Protein AF-A0A392QTK5-F1 (afdb_monomer)

InterPro domains:
  IPR000210 BTB/POZ domain [PF00651] (56-112)
  IPR000210 BTB/POZ domain [PS50097] (64-113)
  IPR002083 MATH/TRAF domain [PS50144] (1-28)
  IPR002083 MATH/TRAF domain [cd00121] (1-28)
  IPR011333 SKP1/BTB/POZ domain superfamily [G3DSA:3.30.710.10] (29-113)
  IPR011333 SKP1/BTB/POZ domain superfamily [SSF54695] (43-112)
  IPR045005 BTB/POZ and MATH domain-containing protein 1-6 [PTHR26379] (1-112)

Organism: NCBI:txid97028

Nearest PDB structures (foldseek):
  3htm-assembly1_B  TM=8.538E-01  e=5.183E-07  Homo sapiens
  4eoz-assembly2_A  TM=8.800E-01  e=1.603E-06  Homo sapiens
  3hu6-assembly1_A  TM=8.186E-01  e=5.183E-07  Homo sapiens
  8dwv-assembly1_E  TM=8.413E-01  e=7.056E-06  Homo sapiens
  8h33-assembly1_B  TM=7.918E-01  e=7.772E-05  Homo sapiens

Mean predicted aligned error: 13.46 Å

Sequence (113 aa):
GYKRFFRRTLLESSDFLKNDCLKINCTVGVVISATDCPQLNSIHVPESDIGSHFGTLLENMEGSDVTFDVAGEKFPGHKLVLAARSPEFRSKFFNGMDTEDKQEIVVTDLEPK

Secondary structure (DSSP, 8-state):
--TTSS-HHHHHTSTTEETTEE------PPP-------------PPPP-HHHHHHHHHHTTTT--EEEEETTEEEEE-HHHHHHH-HHHHIIIII-S--S--SEEEE-S----

Structure (mmCIF, N/CA/C/O backbone):
data_AF-A0A392QTK5-F1
#
_entry.id   AF-A0A392QTK5-F1
#
loop_
_atom_site.group_PDB
_atom_site.id
_atom_site.type_symbol
_atom_site.label_atom_id
_atom_site.label_alt_id
_atom_site.label_comp_id
_atom_site.label_asym_id
_atom_site.label_entity_id
_atom_site.label_seq_id
_atom_site.pdbx_PDB_ins_code
_atom_site.Cartn_x
_atom_site.Cartn_y
_atom_site.Cartn_z
_atom_site.occupancy
_atom_site.B_iso_or_equiv
_atom_site.auth_seq_id
_atom_site.auth_comp_id
_atom_site.auth_asym_id
_atom_site.auth_atom_id
_atom_site.pdbx_PDB_model_num
ATOM 1 N N . GLY A 1 1 ? 18.290 -1.355 -45.133 1.00 79.88 1 GLY A N 1
ATOM 2 C CA . GLY A 1 1 ? 18.693 -2.559 -45.895 1.00 79.88 1 GLY A CA 1
ATOM 3 C C . GLY A 1 1 ? 19.522 -2.176 -47.112 1.00 79.88 1 GLY A C 1
ATOM 4 O O . GLY A 1 1 ? 19.551 -1.000 -47.457 1.00 79.88 1 GLY A O 1
ATOM 5 N N . TYR A 1 2 ? 20.181 -3.138 -47.767 1.00 87.75 2 TYR A N 1
ATOM 6 C CA . TYR A 1 2 ? 21.041 -2.896 -48.937 1.00 87.75 2 TYR A CA 1
ATOM 7 C C . TYR A 1 2 ? 20.325 -3.239 -50.251 1.00 87.75 2 TYR A C 1
ATOM 9 O O . TYR A 1 2 ? 19.974 -4.392 -50.481 1.00 87.75 2 TYR A O 1
ATOM 17 N N . LYS A 1 3 ? 20.151 -2.252 -51.145 1.00 88.00 3 LYS A N 1
ATOM 18 C CA . LYS A 1 3 ? 19.412 -2.421 -52.418 1.00 88.00 3 LYS A CA 1
ATOM 19 C C . LYS A 1 3 ? 20.056 -3.413 -53.399 1.00 88.00 3 LYS A C 1
ATOM 21 O O . LYS A 1 3 ? 19.372 -3.934 -54.270 1.00 88.00 3 LYS A O 1
ATOM 26 N N . ARG A 1 4 ? 21.366 -3.652 -53.295 1.00 91.19 4 ARG A N 1
ATOM 27 C CA . ARG A 1 4 ? 22.131 -4.581 -54.148 1.00 91.19 4 ARG A CA 1
ATOM 28 C C . ARG A 1 4 ? 23.046 -5.447 -53.285 1.00 91.19 4 ARG A C 1
ATOM 30 O O . ARG A 1 4 ? 24.261 -5.381 -53.410 1.00 91.19 4 ARG A O 1
ATOM 37 N N . PHE A 1 5 ? 22.442 -6.193 -52.363 1.00 89.50 5 PHE A N 1
ATOM 38 C CA . PHE A 1 5 ? 23.163 -6.993 -51.370 1.00 89.50 5 PHE A CA 1
ATOM 39 C C . PHE A 1 5 ? 24.055 -8.079 -51.994 1.00 89.50 5 PHE A C 1
ATOM 41 O O . PHE A 1 5 ? 25.188 -8.257 -51.563 1.00 89.50 5 PHE A O 1
ATOM 48 N N . PHE A 1 6 ? 23.577 -8.764 -53.037 1.00 91.69 6 PHE A N 1
ATOM 49 C CA . PHE A 1 6 ? 24.336 -9.807 -53.728 1.00 91.69 6 PHE A CA 1
ATOM 50 C C . PHE A 1 6 ? 23.968 -9.842 -55.217 1.00 91.69 6 PHE A C 1
ATOM 52 O O . PHE A 1 6 ? 22.802 -9.663 -55.575 1.00 91.69 6 PHE A O 1
ATOM 59 N N . ARG A 1 7 ? 24.949 -10.038 -56.109 1.00 94.12 7 ARG A N 1
ATOM 60 C CA . ARG A 1 7 ? 24.692 -10.133 -57.558 1.00 94.12 7 ARG A CA 1
ATOM 61 C C . ARG A 1 7 ? 24.117 -11.502 -57.902 1.00 94.12 7 ARG A C 1
ATOM 63 O O . ARG A 1 7 ? 24.695 -12.514 -57.529 1.00 94.12 7 ARG A O 1
ATOM 70 N N . ARG A 1 8 ? 23.047 -11.527 -58.697 1.00 92.88 8 ARG A N 1
ATOM 71 C CA . ARG A 1 8 ? 22.355 -12.758 -59.105 1.00 92.88 8 ARG A CA 1
ATOM 72 C C . ARG A 1 8 ? 23.289 -13.826 -59.685 1.00 92.88 8 ARG A C 1
ATOM 74 O O . ARG A 1 8 ? 23.308 -14.938 -59.182 1.00 92.88 8 ARG A O 1
ATOM 81 N N . THR A 1 9 ? 24.118 -13.458 -60.660 1.00 95.06 9 THR A N 1
ATOM 82 C CA . THR A 1 9 ? 25.041 -14.392 -61.329 1.00 95.06 9 THR A CA 1
ATOM 83 C C . THR A 1 9 ? 26.068 -15.013 -60.383 1.00 95.06 9 THR A C 1
ATOM 85 O O . THR A 1 9 ? 26.518 -16.130 -60.610 1.00 95.06 9 THR A O 1
ATOM 88 N N . LEU A 1 10 ? 26.429 -14.309 -59.308 1.00 94.25 10 LEU A N 1
ATOM 89 C CA . LEU A 1 10 ? 27.323 -14.835 -58.280 1.00 94.25 10 LEU A CA 1
ATOM 90 C C . LEU A 1 10 ? 26.564 -15.714 -57.283 1.00 94.25 10 LEU A C 1
ATOM 92 O O . LEU A 1 10 ? 27.142 -16.649 -56.754 1.00 94.25 10 LEU A O 1
ATOM 96 N N . LEU A 1 11 ? 25.289 -15.420 -57.008 1.00 93.06 11 LEU A N 1
ATOM 97 C CA . LEU A 1 11 ? 24.469 -16.217 -56.092 1.00 93.06 11 LEU A CA 1
ATOM 98 C C . LEU A 1 11 ? 24.184 -17.593 -56.696 1.00 93.06 11 LEU A C 1
ATOM 100 O O . LEU A 1 11 ? 24.389 -18.605 -56.035 1.00 93.06 11 LEU A O 1
ATOM 104 N N . GLU A 1 12 ? 23.771 -17.609 -57.964 1.00 92.06 12 GLU A N 1
ATOM 105 C CA . GLU A 1 12 ? 23.436 -18.820 -58.724 1.00 92.06 12 GLU A CA 1
ATOM 106 C C . GLU A 1 12 ? 24.651 -19.735 -58.952 1.00 92.06 12 GLU A C 1
ATOM 108 O O . GLU A 1 12 ? 24.478 -20.935 -59.126 1.00 92.06 12 GLU A O 1
ATOM 113 N N . SER A 1 13 ? 25.873 -19.188 -58.925 1.00 93.38 13 SER A N 1
ATOM 114 C CA . SER A 1 13 ? 27.124 -19.953 -59.058 1.00 93.38 13 SER A CA 1
ATOM 115 C C . SER A 1 13 ? 27.827 -20.251 -57.725 1.00 93.38 13 SER A C 1
ATOM 117 O O . SER A 1 13 ? 28.895 -20.858 -57.725 1.00 93.38 13 SER A O 1
ATOM 119 N N . SER A 1 14 ? 27.256 -19.829 -56.592 1.00 92.44 14 SER A N 1
ATOM 120 C CA . SER A 1 14 ? 27.840 -20.021 -55.256 1.00 92.44 14 SER A CA 1
ATOM 121 C C . SER A 1 14 ? 27.268 -21.227 -54.514 1.00 92.44 14 SER A C 1
ATOM 123 O O . SER A 1 14 ? 26.151 -21.663 -54.776 1.00 92.44 14 SER A O 1
ATOM 125 N N . ASP A 1 15 ? 27.964 -21.661 -53.462 1.00 93.12 15 ASP A N 1
ATOM 126 C CA . ASP A 1 15 ? 27.471 -22.679 -52.523 1.00 93.12 15 ASP A CA 1
ATOM 127 C C . ASP A 1 15 ? 26.377 -22.168 -51.563 1.00 93.12 15 ASP A C 1
ATOM 129 O O . ASP A 1 15 ? 25.945 -22.897 -50.664 1.00 93.12 15 ASP A O 1
ATOM 133 N N . PHE A 1 16 ? 25.938 -20.911 -51.691 1.00 92.12 16 PHE A N 1
ATOM 134 C CA . PHE A 1 16 ? 24.930 -20.318 -50.806 1.00 92.12 16 PHE A CA 1
ATOM 135 C C . PHE A 1 16 ? 23.492 -20.680 -51.194 1.00 92.12 16 PHE A C 1
ATOM 137 O O . PHE A 1 16 ? 22.614 -20.638 -50.331 1.00 92.12 16 PHE A O 1
ATOM 144 N N . LEU A 1 17 ? 23.250 -21.042 -52.458 1.00 93.50 17 LEU A N 1
ATOM 145 C CA . LEU A 1 17 ? 21.951 -21.496 -52.950 1.00 93.50 17 LEU A CA 1
ATOM 146 C C . LEU A 1 17 ? 21.959 -23.026 -53.041 1.00 93.50 17 LEU A C 1
ATOM 148 O O . LEU A 1 17 ? 22.589 -23.601 -53.924 1.00 93.50 17 LEU A O 1
ATOM 152 N N . LYS A 1 18 ? 21.271 -23.702 -52.117 1.00 92.69 18 LYS A N 1
ATOM 153 C CA . LYS A 1 18 ? 21.219 -25.173 -52.061 1.00 92.69 18 LYS A CA 1
ATOM 154 C C . LYS A 1 18 ? 19.777 -25.631 -52.179 1.00 92.69 18 LYS A C 1
ATOM 156 O O . LYS A 1 18 ? 18.950 -25.191 -51.390 1.00 92.69 18 LYS A O 1
ATOM 161 N N . ASN A 1 19 ? 19.480 -26.519 -53.130 1.00 92.38 19 ASN A N 1
ATOM 162 C CA . ASN A 1 19 ? 18.121 -27.023 -53.385 1.00 92.38 19 ASN A CA 1
ATOM 163 C C . ASN A 1 19 ? 17.093 -25.892 -53.575 1.00 92.38 19 ASN A C 1
ATOM 165 O O . ASN A 1 19 ? 16.036 -25.907 -52.950 1.00 92.38 19 ASN A O 1
ATOM 169 N N . ASP A 1 20 ? 17.448 -24.876 -54.368 1.00 90.12 20 ASP A N 1
ATOM 170 C CA . ASP A 1 20 ? 16.625 -23.674 -54.594 1.00 90.12 20 ASP A CA 1
ATOM 171 C C . ASP A 1 20 ? 16.278 -22.891 -53.306 1.00 90.12 20 ASP A C 1
ATOM 173 O O . ASP A 1 20 ? 15.329 -22.114 -53.247 1.00 90.12 20 ASP A O 1
ATOM 177 N N . CYS A 1 21 ? 17.061 -23.085 -52.238 1.00 93.38 21 CYS A N 1
ATOM 178 C CA . CYS A 1 21 ? 16.864 -22.432 -50.950 1.00 93.38 21 CYS A CA 1
ATOM 179 C C . CYS A 1 21 ? 18.066 -21.562 -50.584 1.00 93.38 21 CYS A C 1
ATOM 181 O O . CYS A 1 21 ? 19.222 -21.991 -50.643 1.00 93.38 21 CYS A O 1
ATOM 183 N N . LEU A 1 22 ? 17.774 -20.342 -50.135 1.00 93.25 22 LEU A N 1
ATOM 184 C CA . LEU A 1 22 ? 18.745 -19.391 -49.606 1.00 93.25 22 LEU A CA 1
ATOM 185 C C . LEU A 1 22 ? 18.445 -19.127 -48.129 1.00 93.25 22 LEU A C 1
ATOM 187 O O . LEU A 1 22 ? 17.338 -18.725 -47.776 1.00 93.25 22 LEU A O 1
ATOM 191 N N . LYS A 1 23 ? 19.447 -19.298 -47.262 1.00 92.44 23 LYS A N 1
ATOM 192 C CA . LYS A 1 23 ? 19.342 -18.963 -45.837 1.00 92.44 23 LYS A CA 1
ATOM 193 C C . LYS A 1 23 ? 20.063 -17.650 -45.556 1.00 92.44 23 LYS A C 1
ATOM 195 O O . LYS A 1 23 ? 21.276 -17.561 -45.708 1.00 92.44 23 LYS A O 1
ATOM 200 N N . ILE A 1 24 ? 19.318 -16.645 -45.108 1.00 92.62 24 ILE A N 1
ATOM 201 C CA . ILE A 1 24 ? 19.857 -15.327 -44.761 1.00 92.62 24 ILE A CA 1
ATOM 202 C C . ILE A 1 24 ? 19.913 -15.211 -43.238 1.00 92.62 24 ILE A C 1
ATOM 204 O O . ILE A 1 24 ? 18.900 -15.395 -42.567 1.00 92.62 24 ILE A O 1
ATOM 208 N N . ASN A 1 25 ? 21.092 -14.902 -42.693 1.00 92.88 25 ASN A N 1
ATOM 209 C CA . ASN A 1 25 ? 21.248 -14.553 -41.284 1.00 92.88 25 ASN A CA 1
ATOM 210 C C . ASN A 1 25 ? 21.232 -13.027 -41.140 1.00 92.88 25 ASN A C 1
ATOM 212 O O . ASN A 1 25 ? 21.996 -12.336 -41.814 1.00 92.88 25 ASN A O 1
ATOM 216 N N . CYS A 1 26 ? 20.355 -12.507 -40.286 1.00 91.62 26 CYS A N 1
ATOM 217 C CA . CYS A 1 26 ? 20.200 -11.078 -40.057 1.00 91.62 26 CYS A CA 1
ATOM 218 C C . CYS A 1 26 ? 20.156 -10.808 -38.554 1.00 91.62 26 CYS A C 1
ATOM 220 O O . CYS A 1 26 ? 19.286 -11.328 -37.857 1.00 91.62 26 CYS A O 1
ATOM 222 N N . THR A 1 27 ? 21.069 -9.966 -38.074 1.00 93.81 27 THR A N 1
ATOM 223 C CA . THR A 1 27 ? 21.052 -9.463 -36.699 1.00 93.81 27 THR A CA 1
ATOM 224 C C . THR A 1 27 ? 20.376 -8.101 -36.682 1.00 93.81 27 THR A C 1
ATOM 226 O O . THR A 1 27 ? 20.804 -7.183 -37.383 1.00 93.81 27 THR A O 1
ATOM 229 N N . VAL A 1 28 ? 19.334 -7.960 -35.865 1.00 90.88 28 VAL A N 1
ATOM 230 C CA . VAL A 1 28 ? 18.628 -6.691 -35.674 1.00 90.88 28 VAL A CA 1
ATOM 231 C C . VAL A 1 28 ? 19.031 -6.111 -34.325 1.00 90.88 28 VAL A C 1
ATOM 233 O O . VAL A 1 28 ? 18.780 -6.716 -33.287 1.00 90.88 28 VAL A O 1
ATOM 236 N N . GLY A 1 29 ? 19.664 -4.940 -34.343 1.00 90.44 29 GLY A N 1
ATOM 237 C CA . GLY A 1 29 ? 19.906 -4.151 -33.139 1.00 90.44 29 GLY A CA 1
ATOM 238 C C . GLY A 1 29 ? 18.737 -3.205 -32.891 1.00 90.44 29 GLY A C 1
ATOM 239 O O . GLY A 1 29 ? 18.404 -2.407 -33.766 1.00 90.44 29 GLY A O 1
ATOM 240 N N . VAL A 1 30 ? 18.124 -3.282 -31.711 1.00 87.56 30 VAL A N 1
ATOM 241 C CA . VAL A 1 30 ? 17.138 -2.295 -31.257 1.00 87.56 30 VAL A CA 1
ATOM 242 C C . VAL A 1 30 ? 17.880 -1.243 -30.447 1.00 87.56 30 VAL A C 1
ATOM 244 O O . VAL A 1 30 ? 18.474 -1.557 -29.419 1.00 87.56 30 VAL A O 1
ATOM 247 N N . VAL A 1 31 ? 17.862 0.002 -30.917 1.00 84.06 31 VAL A N 1
ATOM 248 C CA . VAL A 1 31 ? 18.404 1.134 -30.162 1.00 84.06 31 VAL A CA 1
ATOM 249 C C . VAL A 1 31 ? 17.249 1.788 -29.423 1.00 84.06 31 VAL A C 1
ATOM 251 O O . VAL A 1 31 ? 16.305 2.268 -30.048 1.00 84.06 31 VAL A O 1
ATOM 254 N N . ILE A 1 32 ? 17.322 1.795 -28.095 1.00 81.56 32 ILE A N 1
ATOM 255 C CA . ILE A 1 32 ? 16.396 2.549 -27.254 1.00 81.56 32 ILE A CA 1
ATOM 256 C C . ILE A 1 32 ? 17.005 3.936 -27.075 1.00 81.56 32 ILE A C 1
ATOM 258 O O . ILE A 1 32 ? 18.048 4.083 -26.442 1.00 81.56 32 ILE A O 1
ATOM 262 N N . SER A 1 33 ? 16.374 4.955 -27.652 1.00 73.94 33 SER A N 1
ATOM 263 C CA . SER A 1 33 ? 16.710 6.340 -27.341 1.00 73.94 33 SER A CA 1
ATOM 264 C C . SER A 1 33 ? 16.046 6.710 -26.017 1.00 73.94 33 SER A C 1
ATOM 266 O O . SER A 1 33 ? 14.843 6.970 -25.981 1.00 73.94 33 SER A O 1
ATOM 268 N N . ALA A 1 34 ? 16.817 6.720 -24.933 1.00 74.56 34 ALA A N 1
ATOM 269 C CA . ALA A 1 34 ? 16.430 7.454 -23.740 1.00 74.56 34 ALA A CA 1
ATOM 270 C C . ALA A 1 34 ? 16.770 8.927 -23.982 1.00 74.56 34 ALA A C 1
ATOM 272 O O . ALA A 1 34 ? 17.906 9.266 -24.312 1.00 74.56 34 ALA A O 1
ATOM 273 N N . THR A 1 35 ? 15.782 9.808 -23.876 1.00 70.44 35 THR A N 1
ATOM 274 C CA . THR A 1 35 ? 16.072 11.226 -23.696 1.00 70.44 35 THR A CA 1
ATOM 275 C C . THR A 1 35 ? 16.570 11.389 -22.271 1.00 70.44 35 THR A C 1
ATOM 277 O O . THR A 1 35 ? 15.776 11.253 -21.339 1.00 70.44 35 THR A O 1
ATOM 280 N N . ASP A 1 36 ? 17.860 11.673 -22.099 1.00 64.38 36 ASP A N 1
ATOM 281 C CA . ASP A 1 36 ? 18.354 12.240 -20.849 1.00 64.38 36 ASP A CA 1
ATOM 282 C C . ASP A 1 36 ? 17.673 13.597 -20.699 1.00 64.38 36 ASP A C 1
ATOM 284 O O . ASP A 1 36 ? 18.067 14.599 -21.302 1.00 64.38 36 ASP A O 1
ATOM 288 N N . CYS A 1 37 ? 16.567 13.617 -19.959 1.00 60.88 37 CYS A N 1
ATOM 289 C CA . CYS A 1 37 ? 15.990 14.860 -19.495 1.00 60.88 37 CYS A CA 1
ATOM 290 C C . CYS A 1 37 ? 17.126 15.592 -18.769 1.00 60.88 37 CYS A C 1
ATOM 292 O O . CYS A 1 37 ? 17.729 14.982 -17.877 1.00 60.88 37 CYS A O 1
ATOM 294 N N . PRO A 1 38 ? 17.459 16.854 -19.118 1.00 62.84 38 PRO A N 1
ATOM 295 C CA . PRO A 1 38 ? 18.363 17.625 -18.277 1.00 62.84 38 PRO A CA 1
ATOM 296 C C . PRO A 1 38 ? 17.798 17.518 -16.869 1.00 62.84 38 PRO A C 1
ATOM 298 O O . PRO A 1 38 ? 16.584 17.670 -16.716 1.00 62.84 38 PRO A O 1
ATOM 301 N N . GLN A 1 39 ? 18.639 17.148 -15.898 1.00 62.94 39 GLN A N 1
ATOM 302 C CA . GLN A 1 39 ? 18.248 17.052 -14.497 1.00 62.94 39 GLN A CA 1
ATOM 303 C C . GLN A 1 39 ? 17.571 18.373 -14.137 1.00 62.94 39 GLN A C 1
ATOM 305 O O . GLN A 1 39 ? 18.237 19.369 -13.861 1.00 62.94 39 GLN A O 1
ATOM 310 N N . LEU A 1 40 ? 16.240 18.412 -14.233 1.00 62.66 40 LEU A N 1
ATOM 311 C CA . LEU A 1 40 ? 15.437 19.499 -13.718 1.00 62.66 40 LEU A CA 1
ATOM 312 C C . LEU A 1 40 ? 15.864 19.562 -12.267 1.00 62.66 40 LEU A C 1
ATOM 314 O O . LEU A 1 40 ? 15.749 18.531 -11.605 1.00 62.66 40 LEU A O 1
ATOM 318 N N . ASN A 1 41 ? 16.453 20.694 -11.856 1.00 66.50 41 ASN A N 1
ATOM 319 C CA . ASN A 1 41 ? 16.958 20.957 -10.507 1.00 66.50 41 ASN A CA 1
ATOM 320 C C . ASN A 1 41 ? 16.240 20.049 -9.517 1.00 66.50 41 ASN A C 1
ATOM 322 O O . ASN A 1 41 ? 15.045 20.249 -9.296 1.00 66.50 41 ASN A O 1
ATOM 326 N N . SER A 1 42 ? 16.919 18.988 -9.065 1.00 69.19 42 SER A N 1
ATOM 327 C CA . SER A 1 42 ? 16.260 17.895 -8.354 1.00 69.19 42 SER A CA 1
ATOM 328 C C . SER A 1 42 ? 15.621 18.480 -7.106 1.00 69.19 42 SER A C 1
ATOM 330 O O . SER A 1 42 ? 16.315 18.790 -6.139 1.00 69.19 42 SER A O 1
ATOM 332 N N . ILE A 1 43 ? 14.307 18.694 -7.146 1.00 80.06 43 ILE A N 1
ATOM 333 C CA . ILE A 1 43 ? 13.562 19.147 -5.982 1.00 80.06 43 ILE A CA 1
ATOM 334 C C . ILE A 1 43 ? 13.699 18.016 -4.976 1.00 80.06 43 ILE A C 1
ATOM 336 O O . ILE A 1 43 ? 13.406 16.863 -5.289 1.00 80.06 43 ILE A O 1
ATOM 340 N N . HIS A 1 44 ? 14.208 18.335 -3.791 1.00 85.56 44 HIS A N 1
ATOM 341 C CA . HIS A 1 44 ? 14.288 17.362 -2.719 1.00 85.56 44 HIS A CA 1
ATOM 342 C C . HIS A 1 44 ? 12.862 16.971 -2.319 1.00 85.56 44 HIS A C 1
ATOM 344 O O . HIS A 1 44 ? 12.157 17.745 -1.669 1.00 85.56 44 HIS A O 1
ATOM 350 N N . VAL A 1 45 ? 12.433 15.782 -2.737 1.00 87.81 45 VAL A N 1
ATOM 351 C CA . VAL A 1 45 ? 11.166 15.189 -2.313 1.00 87.81 45 VAL A CA 1
ATOM 352 C C . VAL A 1 45 ? 11.446 14.437 -1.012 1.00 87.81 45 VAL A C 1
ATOM 354 O O . VAL A 1 45 ? 12.260 13.512 -1.037 1.00 87.81 45 VAL A O 1
ATOM 357 N N . PRO A 1 46 ? 10.848 14.835 0.125 1.00 91.50 46 PRO A N 1
ATOM 358 C CA . PRO A 1 46 ? 11.013 14.089 1.363 1.00 91.50 46 PRO A CA 1
ATOM 359 C C . PRO A 1 46 ? 10.420 12.685 1.219 1.00 91.50 46 PRO A C 1
ATOM 361 O O . PRO A 1 46 ? 9.500 12.459 0.428 1.00 91.50 46 PRO A O 1
ATOM 364 N N . GLU A 1 47 ? 10.938 11.744 2.002 1.00 94.62 47 GLU A N 1
ATOM 365 C CA . GLU A 1 47 ? 10.317 10.428 2.120 1.00 94.62 47 GLU A CA 1
ATOM 366 C C . GLU A 1 47 ? 8.888 10.560 2.659 1.00 94.62 47 GLU A C 1
ATOM 368 O O . GLU A 1 47 ? 8.571 11.472 3.423 1.00 94.62 47 GLU A O 1
ATOM 373 N N . SER A 1 48 ? 8.007 9.655 2.235 1.00 95.94 48 SER A N 1
ATOM 374 C CA . SER A 1 48 ? 6.623 9.669 2.699 1.00 95.94 48 SER A CA 1
ATOM 375 C C . SER A 1 48 ? 6.530 9.152 4.133 1.00 95.94 48 SER A C 1
ATOM 377 O O . SER A 1 48 ? 6.981 8.051 4.436 1.00 95.94 48 SER A O 1
ATOM 379 N N . ASP A 1 49 ? 5.863 9.917 4.989 1.00 96.50 49 ASP A N 1
ATOM 380 C CA . ASP A 1 49 ? 5.570 9.615 6.394 1.00 96.50 49 ASP A CA 1
ATOM 381 C C . ASP A 1 49 ? 4.119 9.142 6.612 1.00 96.50 49 ASP A C 1
ATOM 383 O O . ASP A 1 49 ? 3.651 9.010 7.743 1.00 96.50 49 ASP A O 1
ATOM 387 N N . ILE A 1 50 ? 3.394 8.836 5.530 1.00 96.19 50 ILE A N 1
ATOM 388 C CA . ILE A 1 50 ? 1.967 8.490 5.579 1.00 96.19 50 ILE A CA 1
ATOM 389 C C . ILE A 1 50 ? 1.676 7.276 6.475 1.00 96.19 50 ILE A C 1
ATOM 391 O O . ILE A 1 50 ? 0.645 7.232 7.143 1.00 96.19 50 ILE A O 1
ATOM 395 N N . GLY A 1 51 ? 2.591 6.302 6.521 1.00 95.31 51 GLY A N 1
ATOM 396 C CA . GLY A 1 51 ? 2.473 5.135 7.397 1.00 95.31 51 GLY A CA 1
ATOM 397 C C . GLY A 1 51 ? 2.502 5.518 8.877 1.00 95.31 51 GLY A C 1
ATOM 398 O O . GLY A 1 51 ? 1.678 5.025 9.643 1.00 95.31 51 GLY A O 1
ATOM 399 N N . SER A 1 52 ? 3.385 6.446 9.255 1.00 96.94 52 SER A N 1
ATOM 400 C CA . SER A 1 52 ? 3.477 6.972 10.620 1.00 96.94 52 SER A CA 1
ATOM 401 C C . SER A 1 52 ? 2.204 7.720 11.006 1.00 96.94 52 SER A C 1
ATOM 403 O O . SER A 1 52 ? 1.675 7.493 12.087 1.00 96.94 52 SER A O 1
ATOM 405 N N . HIS A 1 53 ? 1.651 8.533 10.100 1.00 96.19 53 HIS A N 1
ATOM 406 C CA . HIS A 1 53 ? 0.391 9.241 10.343 1.00 96.19 53 HIS A CA 1
ATOM 407 C C . HIS A 1 53 ? -0.790 8.286 10.588 1.00 96.19 53 HIS A C 1
ATOM 409 O O . HIS A 1 53 ? -1.567 8.505 11.516 1.00 96.19 53 HIS A O 1
ATOM 415 N N . PHE A 1 54 ? -0.911 7.195 9.820 1.00 95.75 54 PHE A N 1
ATOM 416 C CA . PHE A 1 54 ? -1.923 6.165 10.097 1.00 95.75 54 PHE A CA 1
ATOM 417 C C . PHE A 1 54 ? -1.649 5.393 11.395 1.00 95.75 54 PHE A C 1
ATOM 419 O O . PHE A 1 54 ? -2.597 5.043 12.095 1.00 95.75 54 PHE A O 1
ATOM 426 N N . GLY A 1 55 ? -0.379 5.157 11.737 1.00 95.88 55 GLY A N 1
ATOM 427 C CA . GLY A 1 55 ? 0.008 4.571 13.022 1.00 95.88 55 GLY A CA 1
ATOM 428 C C . GLY A 1 55 ? -0.447 5.432 14.201 1.00 95.88 55 GLY A C 1
ATOM 429 O O . GLY A 1 55 ? -1.094 4.928 15.111 1.00 95.88 55 GLY A O 1
ATOM 430 N N . THR A 1 56 ? -0.223 6.746 14.136 1.00 97.19 56 THR A N 1
ATOM 431 C CA . THR A 1 56 ? -0.672 7.689 15.170 1.00 97.19 56 THR A CA 1
ATOM 432 C C . THR A 1 56 ? -2.195 7.720 15.317 1.00 97.19 56 THR A C 1
ATOM 434 O O . THR A 1 56 ? -2.690 7.789 16.440 1.00 97.19 56 THR A O 1
ATOM 437 N N . LEU A 1 57 ? -2.959 7.626 14.219 1.00 96.44 57 LEU A N 1
ATOM 438 C CA . LEU A 1 57 ? -4.424 7.508 14.293 1.00 96.44 57 LEU A CA 1
ATOM 439 C C . LEU A 1 57 ? -4.864 6.241 15.040 1.00 96.44 57 LEU A C 1
ATOM 441 O O . LEU A 1 57 ? -5.824 6.289 15.807 1.00 96.44 57 LEU A O 1
ATOM 445 N N . LEU A 1 58 ? -4.165 5.121 14.831 1.00 95.75 58 LEU A N 1
ATOM 446 C CA . LEU A 1 58 ? -4.422 3.866 15.538 1.00 95.75 58 LEU A CA 1
ATOM 447 C C . LEU A 1 58 ? -4.070 3.971 17.028 1.00 95.75 58 LEU A C 1
ATOM 449 O O . LEU A 1 58 ? -4.895 3.630 17.869 1.00 95.75 58 LEU A O 1
ATOM 453 N N . GLU A 1 59 ? -2.885 4.488 17.356 1.00 96.38 59 GLU A N 1
ATOM 454 C CA . GLU A 1 59 ? -2.404 4.643 18.737 1.00 96.38 59 GLU A CA 1
ATOM 455 C C . GLU A 1 59 ? -3.288 5.586 19.564 1.00 96.38 59 GLU A C 1
ATOM 457 O O . GLU A 1 59 ? -3.632 5.282 20.706 1.00 96.38 59 GLU A O 1
ATOM 462 N N . ASN A 1 60 ? -3.706 6.710 18.975 1.00 96.56 60 ASN A N 1
ATOM 463 C CA . ASN A 1 60 ? -4.584 7.682 19.631 1.00 96.56 60 ASN A CA 1
ATOM 464 C C . ASN A 1 60 ? -6.065 7.285 19.577 1.00 96.56 60 ASN A C 1
ATOM 466 O O . ASN A 1 60 ? -6.903 7.969 20.167 1.00 96.56 60 ASN A O 1
ATOM 470 N N . MET A 1 61 ? -6.395 6.209 18.855 1.00 95.44 61 MET A N 1
ATOM 471 C CA . MET A 1 61 ? -7.759 5.728 18.617 1.00 95.44 61 MET A CA 1
ATOM 472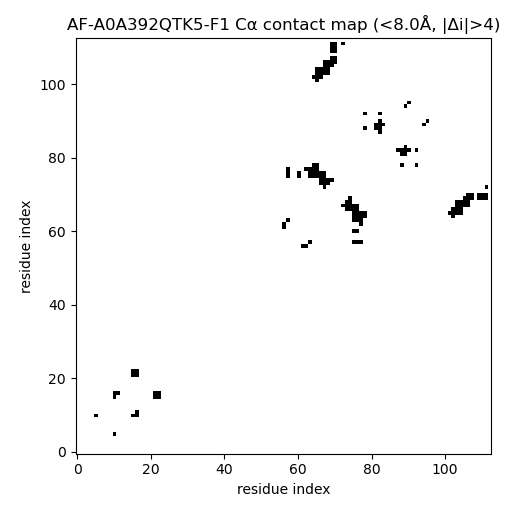 C C . MET A 1 61 ? -8.674 6.773 17.950 1.00 95.44 61 MET A C 1
ATOM 474 O O . MET A 1 61 ? -9.903 6.648 17.982 1.00 95.44 61 MET A O 1
ATOM 478 N N . GLU A 1 62 ? -8.100 7.801 17.324 1.00 95.88 62 GLU A N 1
ATOM 479 C CA . GLU A 1 62 ? -8.839 8.918 16.746 1.00 95.88 62 GLU A CA 1
ATOM 480 C C . GLU A 1 62 ? -9.658 8.449 15.538 1.00 95.88 62 GLU A C 1
ATOM 482 O O . GLU A 1 62 ? -9.135 7.832 14.610 1.00 95.88 62 GLU A O 1
ATOM 487 N N . GLY A 1 63 ? -10.965 8.730 15.552 1.00 93.81 63 GLY A N 1
ATOM 488 C CA . GLY A 1 63 ? -11.866 8.363 14.457 1.00 93.81 63 GLY A CA 1
ATOM 489 C C . GLY A 1 63 ? -12.101 6.857 14.293 1.00 93.81 63 GLY A C 1
ATOM 490 O O . GLY A 1 63 ? -12.543 6.440 13.224 1.00 93.81 63 GLY A O 1
ATOM 491 N N . SER A 1 64 ? -11.804 6.045 15.314 1.00 95.81 64 SER A N 1
ATOM 492 C CA . SER A 1 64 ? -12.072 4.602 15.281 1.00 95.81 64 SER A CA 1
ATOM 493 C C . SER A 1 64 ? -13.571 4.329 15.128 1.00 95.81 64 SER A C 1
ATOM 495 O O . SER A 1 64 ? -14.391 4.870 15.870 1.00 95.81 64 SER A O 1
ATOM 497 N N . ASP A 1 65 ? -13.930 3.478 14.172 1.00 94.69 65 ASP A N 1
ATOM 498 C CA . ASP A 1 65 ? -15.312 3.160 13.784 1.00 94.69 65 ASP A CA 1
ATOM 499 C C . ASP A 1 65 ? -15.622 1.649 13.858 1.00 94.69 65 ASP A C 1
ATOM 501 O O . ASP A 1 65 ? -16.720 1.205 13.500 1.00 94.69 65 ASP A O 1
ATOM 505 N N . VAL A 1 66 ? -14.665 0.860 14.357 1.00 94.38 66 VAL A N 1
ATOM 506 C CA . VAL A 1 66 ? -14.796 -0.564 14.681 1.00 94.38 66 VAL A CA 1
ATOM 507 C C . VAL A 1 66 ? -13.915 -0.925 15.879 1.00 94.38 66 VAL A C 1
ATOM 509 O O . VAL A 1 66 ? -12.863 -0.331 16.089 1.00 94.38 66 VAL A O 1
ATOM 512 N N . THR A 1 67 ? -14.339 -1.910 16.665 1.00 95.94 67 THR A N 1
ATOM 513 C CA . THR A 1 67 ? -13.579 -2.527 17.758 1.00 95.94 67 THR A CA 1
ATOM 514 C C . THR A 1 67 ? -13.517 -4.035 17.542 1.00 95.94 67 THR A C 1
ATOM 516 O O . THR A 1 67 ? -14.535 -4.660 17.255 1.00 95.94 67 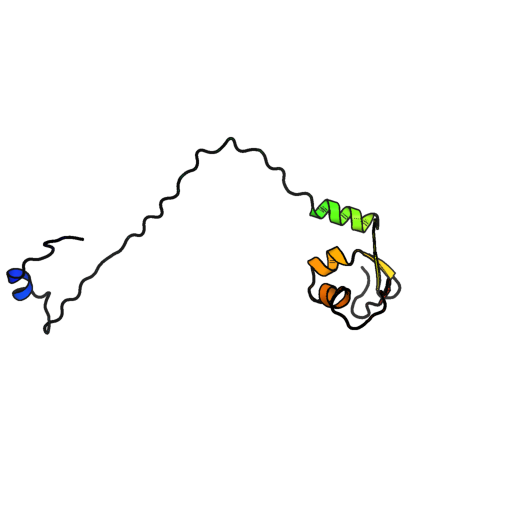THR A O 1
ATOM 519 N N . PHE A 1 68 ? -12.338 -4.631 17.681 1.00 95.00 68 PHE A N 1
ATOM 520 C CA . PHE A 1 68 ? -12.152 -6.078 17.663 1.00 95.00 68 PHE A CA 1
ATOM 521 C C . PHE A 1 68 ? -12.023 -6.602 19.085 1.00 95.00 68 PHE A C 1
ATOM 523 O O . PHE A 1 68 ? -11.188 -6.110 19.833 1.00 95.00 68 PHE A O 1
ATOM 530 N N . ASP A 1 69 ? -12.830 -7.591 19.444 1.00 95.50 69 ASP A N 1
ATOM 531 C CA . ASP A 1 69 ? -12.686 -8.346 20.687 1.00 95.50 69 ASP A CA 1
ATOM 532 C C . ASP A 1 69 ? -11.897 -9.625 20.383 1.00 95.50 69 ASP A C 1
ATOM 534 O O . ASP A 1 69 ? -12.381 -10.498 19.657 1.00 95.50 69 ASP A O 1
ATOM 538 N N . VAL A 1 70 ? -10.672 -9.711 20.900 1.00 96.12 70 VAL A N 1
ATOM 539 C CA . VAL A 1 70 ? -9.775 -10.861 20.758 1.00 96.12 70 VAL A CA 1
ATOM 540 C C . VAL A 1 70 ? -9.573 -11.465 22.144 1.00 96.12 70 VAL A C 1
ATOM 542 O O . VAL A 1 70 ? -8.845 -10.922 22.971 1.00 96.12 70 VAL A O 1
ATOM 545 N N . ALA A 1 71 ? -10.240 -12.588 22.416 1.00 94.38 71 ALA A N 1
ATOM 546 C CA . ALA A 1 71 ? -10.197 -13.272 23.714 1.00 94.38 71 ALA A CA 1
ATOM 547 C C . ALA A 1 71 ? -10.522 -12.372 24.936 1.00 94.38 71 ALA A C 1
ATOM 549 O O . ALA A 1 71 ? -10.006 -12.598 26.031 1.00 94.38 71 ALA A O 1
ATOM 550 N N . GLY A 1 72 ? -11.399 -11.377 24.772 1.00 93.25 72 GLY A N 1
ATOM 551 C CA . GLY A 1 72 ? -11.792 -10.419 25.809 1.00 93.25 72 GLY A CA 1
ATOM 552 C C . GLY A 1 72 ? -11.004 -9.106 25.788 1.00 93.25 72 GLY A C 1
ATOM 553 O O . GLY A 1 72 ? -11.378 -8.168 26.497 1.00 93.25 72 GLY A O 1
ATOM 554 N N . GLU A 1 73 ? -9.940 -9.007 24.988 1.00 96.06 73 GLU A N 1
ATOM 555 C CA . GLU A 1 73 ? -9.177 -7.773 24.795 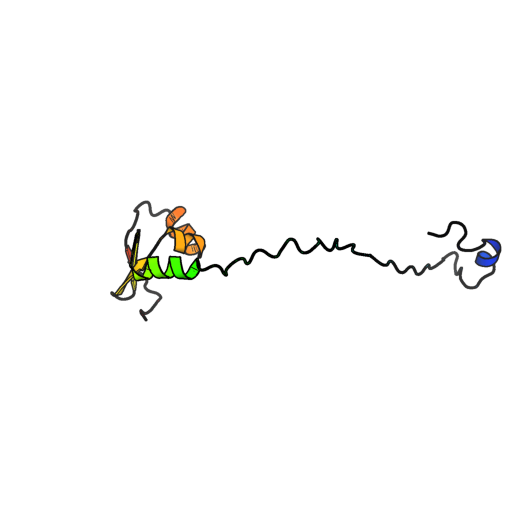1.00 96.06 73 GLU A CA 1
ATOM 556 C C . GLU A 1 73 ? -9.721 -6.965 23.615 1.00 96.06 73 GLU A C 1
ATOM 558 O O . GLU A 1 73 ? -9.946 -7.495 22.527 1.00 96.06 73 GLU A O 1
ATOM 563 N N . LYS A 1 74 ? -9.935 -5.660 23.828 1.00 94.81 74 LYS A N 1
ATOM 564 C CA . LYS A 1 74 ? -10.567 -4.772 22.846 1.00 94.81 74 LYS A CA 1
ATOM 565 C C . LYS A 1 74 ? -9.543 -3.937 22.085 1.00 94.81 74 LYS A C 1
ATOM 567 O O . LYS A 1 74 ? -8.815 -3.149 22.683 1.00 94.81 74 LYS A O 1
ATOM 572 N N . PHE A 1 75 ? -9.580 -4.034 20.760 1.00 95.56 75 PHE A N 1
ATOM 573 C CA . PHE A 1 75 ? -8.704 -3.326 19.830 1.00 95.56 75 PHE A CA 1
ATOM 574 C C . PHE A 1 75 ? -9.529 -2.417 18.910 1.00 95.56 75 PHE A C 1
ATOM 576 O O . PHE A 1 75 ? -10.156 -2.906 17.965 1.00 95.56 75 PHE A O 1
ATOM 583 N N . PRO A 1 76 ? -9.576 -1.102 19.165 1.00 95.94 76 PRO A N 1
ATOM 584 C CA . PRO A 1 76 ? -10.204 -0.159 18.248 1.00 95.94 76 PRO A CA 1
ATOM 585 C C . PRO A 1 76 ? -9.410 -0.045 16.939 1.00 95.94 76 PRO A C 1
ATOM 587 O O . PRO A 1 76 ? -8.194 -0.230 16.907 1.00 95.94 76 PRO A O 1
ATOM 590 N N . GLY A 1 77 ? -10.103 0.258 15.845 1.00 95.81 77 GLY A N 1
ATOM 591 C CA . GLY A 1 77 ? -9.495 0.436 14.532 1.00 95.81 77 GLY A CA 1
ATOM 592 C C . GLY A 1 77 ? -10.417 1.137 13.538 1.00 95.81 77 GLY A C 1
ATOM 593 O O . GLY A 1 77 ? -11.471 1.664 13.897 1.00 95.81 77 GLY A O 1
ATOM 594 N N . HIS A 1 78 ? -10.007 1.123 12.265 1.00 96.19 78 HIS A N 1
ATOM 595 C CA . HIS A 1 78 ? -10.634 1.914 11.202 1.00 96.19 78 HIS A CA 1
ATOM 596 C C . HIS A 1 78 ? -11.058 1.038 10.018 1.00 96.19 78 HIS A C 1
ATOM 598 O O . HIS A 1 78 ? -10.212 0.496 9.295 1.00 96.19 78 HIS A O 1
ATOM 604 N N . LYS A 1 79 ? -12.365 0.945 9.756 1.00 94.44 79 LYS A N 1
ATOM 605 C CA . LYS A 1 79 ? -12.965 0.147 8.672 1.00 94.44 79 LYS A CA 1
ATOM 606 C C . LYS A 1 79 ? -12.372 0.503 7.317 1.00 94.44 79 LYS A C 1
ATOM 608 O O . LYS A 1 79 ? -12.028 -0.393 6.549 1.00 94.44 79 LYS A O 1
ATOM 613 N N . LEU A 1 80 ? -12.213 1.797 7.023 1.00 95.12 80 LEU A N 1
ATOM 614 C CA . LEU A 1 80 ? -11.665 2.262 5.744 1.00 95.12 80 LEU A CA 1
ATOM 615 C C . LEU A 1 80 ? -10.215 1.821 5.531 1.00 95.12 80 LEU A C 1
ATOM 617 O O . LEU A 1 80 ? -9.877 1.353 4.442 1.00 95.12 80 LEU A O 1
ATOM 621 N N . VAL A 1 81 ? -9.373 1.928 6.562 1.00 96.00 81 VAL A N 1
ATOM 622 C CA . VAL A 1 81 ? -7.965 1.511 6.483 1.00 96.00 81 VAL A CA 1
ATOM 623 C C . VAL A 1 81 ? -7.888 -0.003 6.292 1.00 96.00 81 VAL A C 1
A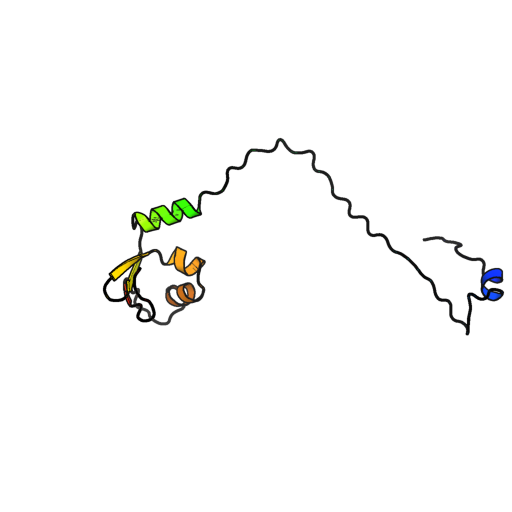TOM 625 O O . VAL A 1 81 ? -7.228 -0.474 5.369 1.00 96.00 81 VAL A O 1
ATOM 628 N N . LEU A 1 82 ? -8.631 -0.777 7.086 1.00 95.50 82 LEU A N 1
ATOM 629 C CA . LEU A 1 82 ? -8.660 -2.239 6.989 1.00 95.50 82 LEU A CA 1
ATOM 630 C C . LEU A 1 82 ? -9.206 -2.724 5.638 1.00 95.50 82 LEU A C 1
ATOM 632 O O . LEU A 1 82 ? -8.599 -3.582 4.999 1.00 95.50 82 LEU A O 1
ATOM 636 N N . ALA A 1 83 ? -10.291 -2.128 5.142 1.00 95.00 83 ALA A N 1
ATOM 637 C CA . ALA A 1 83 ? -10.873 -2.448 3.839 1.00 95.00 83 ALA A CA 1
ATOM 638 C C . ALA A 1 83 ? -9.978 -2.066 2.651 1.00 95.00 83 ALA A C 1
ATOM 640 O O . ALA A 1 83 ? -10.062 -2.682 1.588 1.00 95.00 83 ALA A O 1
ATOM 641 N N . ALA A 1 84 ? -9.136 -1.041 2.787 1.00 96.25 84 ALA A N 1
ATOM 642 C CA . ALA A 1 84 ? -8.144 -0.712 1.766 1.00 96.25 84 ALA A CA 1
ATOM 643 C C . ALA A 1 84 ? -6.989 -1.729 1.733 1.00 96.25 84 ALA A C 1
ATOM 645 O O . ALA A 1 84 ? -6.328 -1.879 0.705 1.00 96.25 84 ALA A O 1
ATOM 646 N N . ARG A 1 85 ? -6.730 -2.424 2.850 1.00 96.12 85 ARG A N 1
ATOM 647 C CA . ARG A 1 85 ? -5.577 -3.321 3.026 1.00 96.12 85 ARG A CA 1
ATOM 648 C C . ARG A 1 85 ? -5.915 -4.811 2.938 1.00 96.12 85 ARG A C 1
ATOM 650 O O . ARG A 1 85 ? -5.004 -5.594 2.689 1.00 96.12 85 ARG A O 1
ATOM 657 N N . SER A 1 86 ? -7.181 -5.199 3.092 1.00 95.25 86 SER A N 1
ATOM 658 C CA . SER A 1 86 ? -7.637 -6.593 3.039 1.00 95.25 86 SER A CA 1
ATOM 659 C C . SER A 1 86 ? -8.969 -6.712 2.285 1.00 95.25 86 SER A C 1
ATOM 661 O O . SER A 1 86 ? -9.956 -6.069 2.663 1.00 95.25 86 SER A O 1
ATOM 663 N N . PRO A 1 87 ? -9.032 -7.548 1.231 1.00 94.38 87 PRO A N 1
ATOM 664 C CA . PRO A 1 87 ? -10.279 -7.874 0.542 1.00 94.38 87 PRO A CA 1
ATOM 665 C C . PRO A 1 87 ? -11.337 -8.492 1.461 1.00 94.38 87 PRO A C 1
ATOM 667 O O . PRO A 1 87 ? -12.526 -8.238 1.279 1.00 94.38 87 PRO A O 1
ATOM 670 N N . GLU A 1 88 ? -10.919 -9.270 2.457 1.00 89.94 88 GLU A N 1
ATOM 671 C 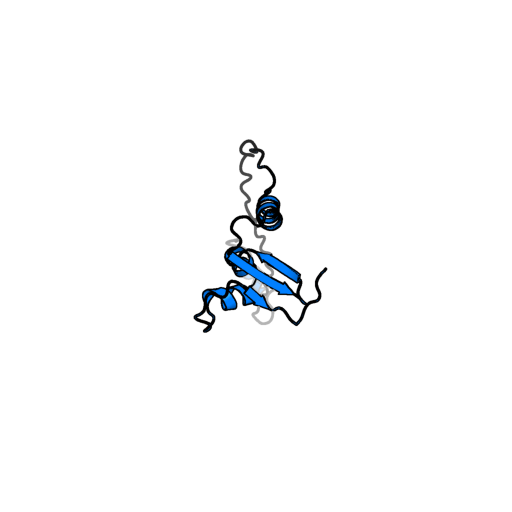CA . GLU A 1 88 ? -11.793 -9.912 3.438 1.00 89.94 88 GLU A CA 1
ATOM 672 C C . GLU A 1 88 ? -12.486 -8.857 4.300 1.00 89.94 88 GLU A C 1
ATOM 674 O O . GLU A 1 88 ? -13.714 -8.847 4.390 1.00 89.94 88 GLU A O 1
ATOM 679 N N . PHE A 1 89 ? -11.722 -7.906 4.852 1.00 91.62 89 PHE A N 1
ATOM 680 C CA . PHE A 1 89 ? -12.284 -6.771 5.582 1.00 91.62 89 PHE A CA 1
ATOM 681 C C . PHE A 1 89 ? -13.141 -5.885 4.681 1.00 91.62 89 PHE A C 1
ATOM 683 O O . PHE A 1 89 ? -14.229 -5.476 5.080 1.00 91.62 89 PHE A O 1
ATOM 690 N N . ARG A 1 90 ? -12.720 -5.639 3.435 1.00 92.25 90 ARG A N 1
ATOM 691 C CA . ARG A 1 90 ? -13.526 -4.881 2.471 1.00 92.25 90 ARG A CA 1
ATOM 692 C C . ARG A 1 90 ? -14.878 -5.534 2.232 1.00 92.25 90 ARG A C 1
ATOM 694 O O . ARG A 1 90 ? -15.898 -4.854 2.283 1.00 92.25 90 ARG A O 1
ATOM 701 N N . SER A 1 91 ? -14.885 -6.841 1.982 1.00 90.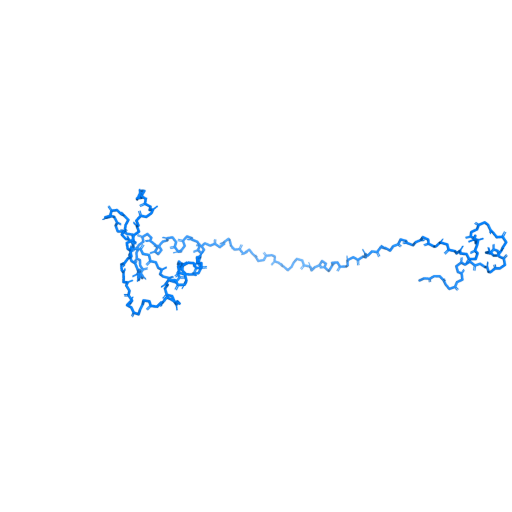19 91 SER A N 1
ATOM 702 C CA . SER A 1 91 ? -16.118 -7.586 1.777 1.00 90.19 91 SER A CA 1
ATOM 703 C C . SER A 1 91 ? -16.970 -7.580 3.040 1.00 90.19 91 SER A C 1
ATOM 705 O O . SER A 1 91 ? -18.166 -7.346 2.944 1.00 90.19 91 SER A O 1
ATOM 707 N N . LYS A 1 92 ? -16.365 -7.779 4.216 1.00 87.69 92 LYS A N 1
ATOM 708 C CA . LYS A 1 92 ? -17.068 -7.792 5.503 1.00 87.69 92 LYS A CA 1
ATOM 709 C C . LYS A 1 92 ? -17.747 -6.457 5.819 1.00 87.69 92 LYS A C 1
ATOM 711 O O . LYS A 1 92 ? -18.878 -6.468 6.282 1.00 87.69 92 LYS A O 1
ATOM 716 N N . PHE A 1 93 ? -17.087 -5.331 5.543 1.00 88.56 93 PHE A N 1
ATOM 717 C CA . PHE A 1 93 ? -17.611 -3.999 5.864 1.00 88.56 93 PHE A CA 1
ATOM 718 C C . PHE A 1 93 ? -18.530 -3.402 4.795 1.00 88.56 93 PHE A C 1
ATOM 720 O O . PHE A 1 93 ? -19.434 -2.651 5.140 1.00 88.56 93 PHE A O 1
ATOM 727 N N . PHE A 1 94 ? -18.300 -3.693 3.509 1.00 84.81 94 PHE A N 1
ATOM 728 C CA . PHE A 1 94 ? -18.994 -3.001 2.412 1.00 84.81 94 PHE A CA 1
ATOM 729 C C . PHE A 1 94 ? -19.848 -3.905 1.518 1.00 84.81 94 PHE A C 1
ATOM 731 O O . PHE A 1 94 ? -20.727 -3.397 0.828 1.00 84.81 94 PHE A O 1
ATOM 738 N N . ASN A 1 95 ? -19.611 -5.221 1.514 1.00 78.06 95 ASN A N 1
ATOM 739 C CA . ASN A 1 95 ? -20.301 -6.157 0.614 1.00 78.06 95 ASN A CA 1
ATOM 740 C C . ASN A 1 95 ? -21.048 -7.282 1.358 1.00 78.06 95 ASN A C 1
ATOM 742 O O . ASN A 1 95 ? -21.645 -8.146 0.715 1.00 78.06 95 ASN A O 1
ATOM 746 N N . GLY A 1 96 ? -20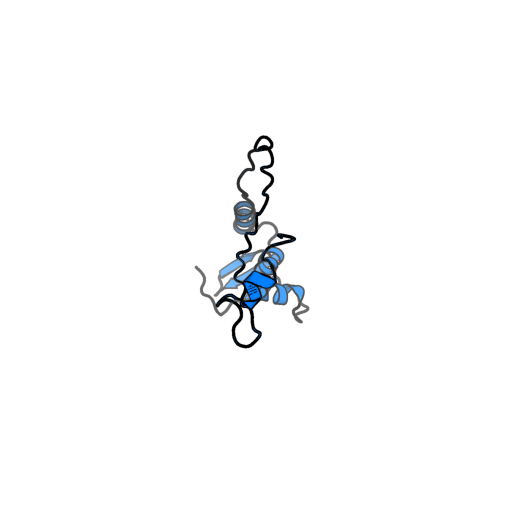.971 -7.324 2.690 1.00 64.94 96 GLY A N 1
ATOM 747 C CA . GLY A 1 96 ? -21.568 -8.365 3.520 1.00 64.94 96 GLY A CA 1
ATOM 748 C C . GLY A 1 96 ? -23.076 -8.171 3.687 1.00 64.94 96 GLY A C 1
ATOM 749 O O . GLY A 1 96 ? -23.559 -7.049 3.767 1.00 64.94 96 GLY A O 1
ATOM 750 N N . MET A 1 97 ? -23.815 -9.282 3.759 1.00 54.72 97 MET A N 1
ATOM 751 C CA . MET A 1 97 ? -25.269 -9.326 4.004 1.00 54.72 97 MET A CA 1
ATOM 752 C C . MET A 1 97 ? -25.677 -8.938 5.435 1.00 54.72 97 MET A C 1
ATOM 754 O O . MET A 1 97 ? -26.871 -8.847 5.718 1.00 54.72 97 MET A O 1
ATOM 758 N N . ASP A 1 98 ? -24.718 -8.702 6.329 1.00 56.62 98 ASP A N 1
ATOM 759 C CA . ASP A 1 98 ? -24.989 -8.242 7.686 1.00 56.62 98 ASP A CA 1
ATOM 760 C C . ASP A 1 98 ? -25.330 -6.747 7.637 1.00 56.62 98 ASP A C 1
ATOM 762 O O . ASP A 1 98 ? -24.466 -5.878 7.670 1.00 56.62 98 ASP A O 1
ATOM 766 N N . THR A 1 99 ? -26.624 -6.448 7.530 1.00 51.22 99 THR A N 1
ATOM 767 C CA . THR A 1 99 ? -27.194 -5.089 7.498 1.00 51.22 99 THR A CA 1
ATOM 768 C C . THR A 1 99 ? -27.042 -4.318 8.811 1.00 51.22 99 THR A C 1
ATOM 770 O O . THR A 1 99 ? -27.480 -3.173 8.911 1.00 51.22 99 THR A O 1
ATOM 773 N N . GLU A 1 100 ? -26.469 -4.944 9.835 1.00 61.00 100 GLU A N 1
ATOM 774 C CA . GLU A 1 100 ? -26.174 -4.305 11.108 1.00 61.00 100 GLU A CA 1
ATOM 775 C C . GLU A 1 100 ? -24.744 -3.786 11.072 1.00 61.00 100 GLU A C 1
ATOM 777 O O . GLU A 1 100 ? -23.789 -4.560 10.991 1.00 61.00 100 GLU A O 1
ATOM 782 N N . ASP A 1 101 ? -24.608 -2.465 11.148 1.00 67.44 101 ASP A N 1
ATOM 783 C CA . ASP A 1 101 ? -23.326 -1.785 11.260 1.00 67.44 101 ASP A CA 1
ATOM 784 C C . ASP A 1 101 ? -22.709 -2.094 12.635 1.00 67.44 101 ASP A C 1
ATOM 786 O O . ASP A 1 101 ? -22.825 -1.336 13.601 1.00 67.44 101 ASP A O 1
ATOM 790 N N . LYS A 1 102 ? -22.128 -3.291 12.762 1.00 70.81 102 LYS A N 1
ATOM 791 C CA . LYS A 1 102 ? -21.555 -3.777 14.014 1.00 70.81 102 LYS A CA 1
ATOM 792 C C . LYS A 1 102 ? -20.297 -2.976 14.311 1.00 70.81 102 LYS A C 1
ATOM 794 O O . LYS A 1 102 ? -19.291 -3.071 13.608 1.00 70.81 102 LYS A O 1
ATOM 799 N N . GLN A 1 103 ? -20.367 -2.189 15.378 1.00 83.25 103 GLN A N 1
ATOM 800 C CA . GLN A 1 103 ? -19.215 -1.482 15.930 1.00 83.25 103 GLN A CA 1
ATOM 801 C C . GLN A 1 103 ? -18.225 -2.435 16.613 1.00 83.25 103 GLN A C 1
ATOM 803 O O . GLN A 1 103 ? -17.083 -2.047 16.822 1.00 83.25 103 GLN A O 1
ATOM 808 N N . GLU A 1 104 ? -18.622 -3.675 16.918 1.00 92.50 104 GLU A N 1
ATOM 809 C CA . GLU A 1 104 ? -17.787 -4.665 17.602 1.00 92.50 104 GLU A CA 1
ATOM 810 C C . GLU A 1 104 ? -17.744 -6.002 16.841 1.00 92.50 104 GLU A C 1
ATOM 812 O O . GLU A 1 104 ? -18.778 -6.524 16.413 1.00 92.50 104 GLU A O 1
ATOM 817 N N . ILE A 1 105 ? -16.541 -6.552 16.654 1.00 91.81 105 ILE A N 1
ATOM 818 C CA . ILE A 1 105 ? -16.274 -7.808 15.943 1.00 91.81 105 ILE A CA 1
ATOM 819 C C . ILE A 1 105 ? -15.482 -8.742 16.850 1.00 91.81 105 ILE A C 1
ATOM 821 O O . ILE A 1 105 ? -14.332 -8.466 17.172 1.00 91.81 105 ILE A O 1
ATOM 825 N N . VAL A 1 106 ? -16.066 -9.890 17.185 1.00 93.31 106 VAL A N 1
ATOM 826 C CA . VAL A 1 106 ? -15.359 -10.949 17.913 1.00 93.31 106 VAL A CA 1
ATOM 827 C C . VAL A 1 106 ? -14.445 -11.714 16.956 1.00 93.31 106 VAL A C 1
ATOM 829 O O . VAL A 1 106 ? -1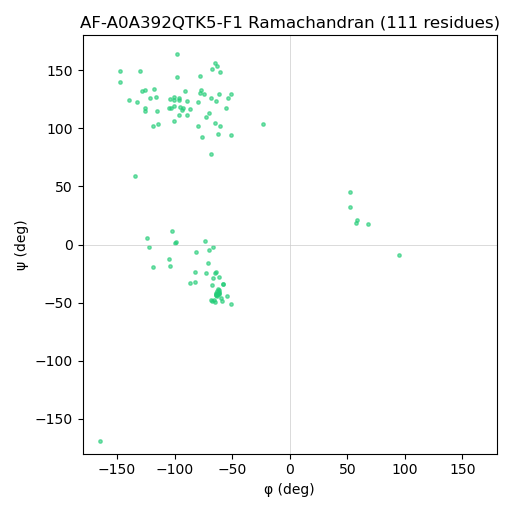4.876 -12.143 15.881 1.00 93.31 106 VAL A O 1
ATOM 832 N N . VAL A 1 107 ? -13.189 -11.885 17.357 1.00 92.94 107 VAL A N 1
ATOM 833 C CA . VAL A 1 107 ? -12.147 -12.625 16.645 1.00 92.94 107 VAL A CA 1
ATOM 834 C C . VAL A 1 107 ? -11.767 -13.831 17.498 1.00 92.94 107 VAL A C 1
ATOM 836 O O . VAL A 1 107 ? -11.277 -13.689 18.615 1.00 92.94 107 VAL A O 1
ATOM 839 N N . THR A 1 108 ? -12.039 -15.031 16.988 1.00 93.69 108 THR A N 1
ATOM 840 C CA . THR A 1 108 ? -11.885 -16.293 17.740 1.00 93.69 108 THR A CA 1
ATOM 841 C C . THR A 1 108 ? -10.663 -17.106 17.323 1.00 93.69 108 THR A C 1
ATOM 843 O O . THR A 1 108 ? -10.327 -18.093 17.965 1.00 93.69 108 THR A O 1
ATOM 846 N N . ASP A 1 109 ? -10.046 -16.740 16.207 1.00 93.62 109 ASP A N 1
ATOM 847 C CA . ASP A 1 109 ? -8.951 -17.436 15.532 1.00 93.62 109 ASP A CA 1
ATOM 848 C C . ASP A 1 109 ? -7.567 -16.847 15.847 1.00 93.62 109 ASP A C 1
ATOM 850 O O . ASP A 1 109 ? -6.559 -17.337 15.337 1.00 93.62 109 ASP A O 1
ATOM 854 N N . LEU A 1 110 ? -7.509 -15.823 16.704 1.00 93.50 110 LEU A N 1
ATOM 855 C CA . LEU A 1 110 ? -6.282 -15.153 17.123 1.00 93.50 110 LEU A CA 1
ATOM 856 C C . LEU A 1 110 ? -6.203 -15.043 18.648 1.00 93.50 110 LEU A C 1
ATOM 858 O O . LEU A 1 110 ? -7.216 -14.916 19.331 1.00 93.50 110 LEU A O 1
ATOM 862 N N . GLU A 1 111 ? -4.973 -15.057 19.157 1.00 92.56 111 GLU A N 1
ATOM 863 C CA . GLU A 1 111 ? -4.646 -14.689 20.535 1.00 92.56 111 GLU A CA 1
ATOM 864 C C . GLU A 1 111 ? -4.159 -13.229 20.564 1.00 92.56 111 GLU A C 1
ATOM 866 O O . GLU A 1 111 ? -3.487 -12.798 19.614 1.00 92.56 111 GLU A O 1
ATOM 871 N N . PRO A 1 112 ? -4.484 -12.459 21.619 1.00 91.12 112 PRO A N 1
ATOM 872 C CA . PRO A 1 112 ? -3.953 -11.111 21.788 1.00 91.12 112 PRO A CA 1
ATOM 873 C C . PRO A 1 112 ? -2.429 -11.144 22.005 1.00 91.12 112 PRO A C 1
ATOM 875 O O . PRO A 1 112 ? -1.865 -12.162 22.416 1.00 91.12 112 PRO A O 1
ATOM 878 N N . LYS A 1 113 ? -1.751 -10.035 21.692 1.00 75.19 113 LYS A N 1
ATOM 879 C CA . LYS A 1 113 ? -0.298 -9.873 21.846 1.00 75.19 113 LYS A CA 1
ATOM 880 C C . LYS A 1 113 ? 0.046 -8.688 22.724 1.00 75.19 113 LYS A C 1
ATOM 882 O O . LYS A 1 113 ? -0.585 -7.630 22.521 1.00 75.19 113 LYS A O 1
#

Radius of gyration: 33.99 Å; Cα contacts (8 Å, |Δi|>4): 80; chains: 1; bounding box: 55×48×87 Å

pLDDT: mean 88.22, std 11.06, range [51.22, 97.19]

Solvent-accessible surface area (backbone atoms only — not comparable to full-atom values): 7562 Å² total; per-residue (Å²): 136,68,97,77,78,70,59,66,77,57,46,79,72,36,90,64,51,52,92,94,38,74,83,83,88,81,88,84,84,84,82,81,85,75,80,80,68,74,80,64,77,79,72,86,74,75,82,85,58,64,68,58,56,54,48,50,35,50,76,69,49,58,83,48,66,31,30,36,32,27,84,86,46,78,45,66,33,45,60,69,63,45,30,75,75,30,71,66,47,28,37,61,76,75,68,46,89,68,87,64,88,65,50,64,44,82,43,86,93,54,79,74,133

Foldseek 3Di:
DDPPPDDPVDCVVDPQQ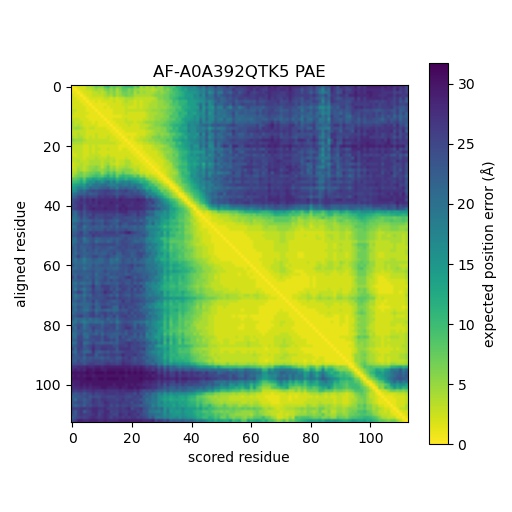DPNDHDDDDDDDDDDDDPPDPPPPPDDDDDDCVVVVQVVCQVVVPPFQAWEQAVNDIGTDHLVVVLVVDVVSVCVQPVDPPPDSHNYHYDDPDHDD